Protein AF-A0A8K0W6C6-F1 (afdb_monomer_lite)

Structure (mmCIF, N/CA/C/O backbone):
data_AF-A0A8K0W6C6-F1
#
_entry.id   AF-A0A8K0W6C6-F1
#
loop_
_atom_site.group_PDB
_atom_site.id
_atom_site.type_symbol
_atom_site.label_atom_id
_atom_site.label_alt_id
_atom_site.label_comp_id
_atom_site.label_asym_id
_atom_site.label_entity_id
_atom_site.label_seq_id
_atom_site.pdbx_PDB_ins_code
_atom_site.Cartn_x
_atom_site.Cartn_y
_atom_site.Cartn_z
_atom_site.occupancy
_atom_site.B_iso_or_equiv
_atom_site.auth_seq_id
_atom_site.auth_comp_id
_atom_site.auth_asym_id
_atom_site.auth_atom_id
_atom_site.pdbx_PDB_model_num
ATOM 1 N N . LEU A 1 1 ? 17.032 -4.188 -2.901 1.00 76.31 1 LEU A N 1
ATOM 2 C CA . LEU A 1 1 ? 16.049 -5.204 -3.343 1.00 76.31 1 LEU A CA 1
ATOM 3 C C . LEU A 1 1 ? 16.733 -6.107 -4.350 1.00 76.31 1 LEU A C 1
ATOM 5 O O . LEU A 1 1 ? 17.349 -5.587 -5.276 1.00 76.31 1 LEU A O 1
ATOM 9 N N . SER A 1 2 ? 16.669 -7.422 -4.155 1.00 91.81 2 SER A N 1
ATOM 10 C CA . SER A 1 2 ? 17.130 -8.380 -5.162 1.00 91.81 2 SER A CA 1
ATOM 11 C C . SER A 1 2 ? 16.199 -8.373 -6.384 1.00 91.81 2 SER A C 1
ATOM 13 O O . SER A 1 2 ? 15.081 -7.851 -6.332 1.00 91.81 2 SER A O 1
ATOM 15 N N . LYS A 1 3 ? 16.618 -8.999 -7.491 1.00 92.38 3 LYS A N 1
ATOM 16 C CA . LYS A 1 3 ? 15.754 -9.185 -8.672 1.00 92.38 3 LYS A CA 1
ATOM 17 C C . LYS A 1 3 ? 14.463 -9.939 -8.323 1.00 92.38 3 LYS A C 1
ATOM 19 O O . LYS A 1 3 ? 13.395 -9.569 -8.804 1.00 92.38 3 LYS A O 1
ATOM 24 N N . ALA A 1 4 ? 14.555 -10.957 -7.466 1.00 93.44 4 ALA A N 1
ATOM 25 C CA . ALA A 1 4 ? 13.397 -11.718 -7.003 1.00 93.44 4 ALA A CA 1
ATOM 26 C C . ALA A 1 4 ? 12.423 -10.842 -6.199 1.00 93.44 4 ALA A C 1
ATOM 28 O O . ALA A 1 4 ? 11.211 -10.934 -6.391 1.00 93.44 4 ALA A O 1
ATOM 29 N N . ASP A 1 5 ? 12.936 -9.931 -5.366 1.00 91.69 5 ASP A N 1
ATOM 30 C CA . ASP A 1 5 ? 12.092 -8.992 -4.618 1.00 91.69 5 ASP A CA 1
ATOM 31 C C . ASP A 1 5 ? 11.356 -8.027 -5.543 1.00 91.69 5 ASP A C 1
ATOM 33 O O . ASP A 1 5 ? 10.168 -7.781 -5.354 1.00 91.69 5 ASP A O 1
ATOM 37 N N . LEU A 1 6 ? 12.030 -7.512 -6.575 1.00 94.75 6 LEU A N 1
ATOM 38 C CA . LEU A 1 6 ? 11.395 -6.625 -7.551 1.00 94.75 6 LEU A CA 1
ATOM 39 C C . LEU A 1 6 ? 10.283 -7.337 -8.330 1.00 94.75 6 LEU A C 1
ATOM 41 O O . LEU A 1 6 ? 9.237 -6.737 -8.568 1.00 94.75 6 LEU A O 1
ATOM 45 N N . ILE A 1 7 ? 10.468 -8.614 -8.687 1.00 95.75 7 ILE A N 1
ATOM 46 C CA . ILE A 1 7 ? 9.411 -9.429 -9.308 1.00 95.75 7 ILE A CA 1
ATOM 47 C C . ILE A 1 7 ? 8.217 -9.551 -8.359 1.00 95.75 7 ILE A C 1
ATOM 49 O O . ILE A 1 7 ? 7.092 -9.253 -8.759 1.00 95.75 7 ILE A O 1
ATOM 53 N N . ARG A 1 8 ? 8.458 -9.912 -7.093 1.00 94.56 8 ARG A N 1
ATOM 54 C CA . ARG A 1 8 ? 7.395 -10.032 -6.085 1.00 94.56 8 ARG A CA 1
ATOM 55 C C . ARG A 1 8 ? 6.629 -8.727 -5.899 1.00 94.56 8 ARG A C 1
ATOM 57 O O . ARG A 1 8 ? 5.405 -8.741 -5.914 1.00 94.56 8 ARG A O 1
ATOM 64 N N . VAL A 1 9 ? 7.321 -7.594 -5.790 1.00 95.38 9 VAL A N 1
ATOM 65 C CA . VAL A 1 9 ? 6.671 -6.278 -5.664 1.00 95.38 9 VAL A CA 1
ATOM 66 C C . VAL A 1 9 ? 5.850 -5.945 -6.911 1.00 95.38 9 VAL A C 1
ATOM 68 O O . VAL A 1 9 ? 4.716 -5.483 -6.789 1.00 95.38 9 VAL A O 1
ATOM 71 N N . ASN A 1 10 ? 6.381 -6.224 -8.107 1.00 97.56 10 ASN A N 1
ATOM 72 C CA . ASN A 1 10 ? 5.676 -5.956 -9.359 1.00 97.56 10 ASN A CA 1
ATOM 73 C C . ASN A 1 10 ? 4.388 -6.779 -9.520 1.00 97.56 10 ASN A C 1
ATOM 75 O O . ASN A 1 10 ? 3.473 -6.316 -10.199 1.00 97.56 10 ASN A O 1
ATOM 79 N N . VAL A 1 11 ? 4.307 -7.954 -8.891 1.00 96.88 11 VAL A N 1
ATOM 80 C CA . VAL A 1 11 ? 3.117 -8.820 -8.883 1.00 96.88 11 VAL A CA 1
ATOM 81 C C . VAL A 1 11 ? 2.161 -8.458 -7.744 1.00 96.88 11 VAL A C 1
ATOM 83 O O . VAL A 1 11 ? 0.969 -8.261 -7.973 1.00 96.88 11 VAL A O 1
ATOM 86 N N . ASN A 1 12 ? 2.674 -8.330 -6.521 1.00 95.75 12 ASN A N 1
ATOM 87 C CA . ASN A 1 12 ? 1.844 -8.243 -5.320 1.00 95.75 12 ASN A CA 1
ATOM 88 C C . ASN A 1 12 ? 1.174 -6.880 -5.147 1.00 95.75 12 ASN A C 1
ATOM 90 O O . ASN A 1 12 ? 0.049 -6.820 -4.664 1.00 95.75 12 ASN A O 1
ATOM 94 N N . VAL A 1 13 ? 1.822 -5.782 -5.547 1.00 97.19 13 VAL A N 1
ATOM 95 C CA . VAL A 1 13 ? 1.235 -4.440 -5.393 1.00 97.19 13 VAL A CA 1
ATOM 96 C C . VAL A 1 13 ? -0.013 -4.258 -6.264 1.00 97.19 13 VAL A C 1
ATOM 98 O O . VAL A 1 13 ? -1.026 -3.820 -5.725 1.00 97.19 13 VAL A O 1
ATOM 101 N N . PRO A 1 14 ? -0.025 -4.640 -7.559 1.00 98.19 14 PRO A N 1
ATOM 102 C CA . PRO A 1 14 ? -1.261 -4.636 -8.342 1.00 98.19 14 PRO A CA 1
ATOM 103 C C . PRO A 1 14 ? -2.390 -5.484 -7.745 1.00 98.19 14 PRO A C 1
ATOM 105 O O . PRO A 1 14 ? -3.545 -5.069 -7.809 1.00 98.19 14 PRO A O 1
ATOM 108 N N . ILE A 1 15 ? -2.070 -6.642 -7.153 1.00 97.06 15 ILE A N 1
ATOM 109 C CA . ILE A 1 15 ? -3.055 -7.505 -6.480 1.00 97.06 15 ILE A CA 1
ATOM 110 C C . ILE A 1 15 ? -3.618 -6.801 -5.239 1.00 97.06 15 ILE A C 1
ATOM 112 O O . ILE A 1 15 ? -4.833 -6.685 -5.100 1.00 97.06 15 ILE A O 1
ATOM 116 N N . ALA A 1 16 ? -2.751 -6.265 -4.377 1.00 96.62 16 ALA A N 1
ATOM 117 C CA . ALA A 1 16 ? -3.158 -5.535 -3.179 1.00 96.62 16 ALA A CA 1
ATOM 118 C C . ALA A 1 16 ? -3.990 -4.283 -3.511 1.00 96.62 16 ALA A C 1
ATOM 120 O O . ALA A 1 16 ? -4.950 -3.972 -2.807 1.00 96.62 16 ALA A O 1
ATOM 121 N N . ALA A 1 17 ? -3.686 -3.601 -4.620 1.00 98.12 17 ALA A N 1
ATOM 122 C CA . ALA A 1 17 ? -4.492 -2.485 -5.105 1.00 98.12 17 ALA A CA 1
ATOM 123 C C . ALA A 1 17 ? -5.936 -2.912 -5.427 1.00 98.12 17 ALA A C 1
ATOM 125 O O . ALA A 1 17 ? -6.867 -2.164 -5.131 1.00 98.12 17 ALA A O 1
ATOM 126 N N . GLN A 1 18 ? -6.149 -4.127 -5.955 1.00 97.81 18 GLN A N 1
ATOM 127 C CA . GLN A 1 18 ? -7.505 -4.652 -6.161 1.00 97.81 18 GLN A CA 1
ATOM 128 C C . GLN A 1 18 ? -8.233 -4.892 -4.835 1.00 97.81 18 GLN A C 1
ATOM 130 O O . GLN A 1 18 ? -9.428 -4.619 -4.745 1.00 97.81 18 GLN A O 1
ATOM 135 N N . TRP A 1 19 ? -7.535 -5.342 -3.787 1.00 95.38 19 TRP A N 1
ATOM 136 C CA . TRP A 1 19 ? -8.147 -5.500 -2.464 1.00 95.38 19 TRP A CA 1
ATOM 137 C C . TRP A 1 19 ? -8.654 -4.168 -1.921 1.00 95.38 19 TRP A C 1
ATOM 139 O O . TRP A 1 19 ? -9.793 -4.093 -1.478 1.00 95.38 19 TRP A O 1
ATOM 149 N N . ILE A 1 20 ? -7.858 -3.099 -2.019 1.00 96.81 20 ILE A N 1
ATOM 150 C CA . ILE A 1 20 ? -8.306 -1.768 -1.589 1.00 96.81 20 ILE A CA 1
ATOM 151 C C . ILE A 1 20 ? -9.458 -1.267 -2.459 1.00 96.81 20 ILE A C 1
ATOM 153 O O . ILE A 1 20 ? -10.450 -0.775 -1.925 1.00 96.81 20 ILE A O 1
ATOM 157 N N . ARG A 1 21 ? -9.375 -1.440 -3.783 1.00 96.81 21 ARG A N 1
ATOM 158 C CA . ARG A 1 21 ? -10.429 -1.008 -4.710 1.00 96.81 21 ARG A CA 1
ATOM 159 C C . ARG A 1 21 ? -11.780 -1.662 -4.417 1.00 96.81 21 ARG A C 1
ATOM 161 O O . ARG A 1 21 ? -12.798 -0.985 -4.495 1.00 96.81 21 ARG A O 1
ATOM 168 N N . HIS A 1 22 ? -11.796 -2.964 -4.142 1.00 96.62 22 HIS A N 1
ATOM 169 C CA . HIS A 1 22 ? -13.040 -3.735 -4.055 1.00 96.62 22 HIS A CA 1
ATOM 170 C C . HIS A 1 22 ? -13.506 -4.002 -2.624 1.00 96.62 22 HIS A C 1
ATOM 172 O O . HIS A 1 22 ? -14.699 -4.163 -2.396 1.00 96.62 22 HIS A O 1
ATOM 178 N N . ALA A 1 23 ? -12.582 -4.048 -1.668 1.00 93.81 23 ALA A N 1
ATOM 179 C CA . ALA A 1 23 ? -12.852 -4.427 -0.287 1.00 93.81 23 ALA A CA 1
ATOM 180 C C . ALA A 1 23 ? -12.255 -3.447 0.733 1.00 93.81 23 ALA A C 1
ATOM 182 O O . ALA A 1 23 ? -12.334 -3.708 1.928 1.00 93.81 23 ALA A O 1
ATOM 183 N N . GLY A 1 24 ? -11.679 -2.316 0.307 1.00 93.56 24 GLY A N 1
ATOM 184 C CA . GLY A 1 24 ? -10.991 -1.389 1.208 1.00 93.56 24 GLY A CA 1
ATOM 185 C C . GLY A 1 24 ? -11.870 -0.877 2.352 1.00 93.56 24 GLY A C 1
ATOM 186 O O . GLY A 1 24 ? -11.415 -0.869 3.488 1.00 93.56 24 GLY A O 1
ATOM 187 N N . LEU A 1 25 ? -13.131 -0.522 2.075 1.00 92.06 25 LEU A N 1
ATOM 188 C CA . LEU A 1 25 ? -14.106 -0.108 3.099 1.00 92.06 25 LEU A CA 1
ATOM 189 C C . LEU A 1 25 ? -14.445 -1.239 4.078 1.00 92.06 25 LEU A C 1
ATOM 191 O O . LEU A 1 25 ? -14.545 -1.008 5.276 1.00 92.06 25 LEU A O 1
ATOM 195 N N . VAL A 1 26 ? -14.595 -2.469 3.577 1.00 91.38 26 VAL A N 1
ATOM 196 C CA . VAL A 1 26 ? -14.868 -3.648 4.418 1.00 91.38 26 VAL A CA 1
ATOM 197 C C . VAL A 1 26 ? -13.670 -3.947 5.318 1.00 91.38 26 VAL A C 1
ATOM 199 O O . VAL A 1 26 ? -13.846 -4.231 6.496 1.00 91.38 26 VAL A O 1
ATOM 202 N N . ILE A 1 27 ? -12.452 -3.839 4.779 1.00 89.94 27 ILE A N 1
ATOM 203 C CA . ILE A 1 27 ? -11.207 -3.995 5.538 1.00 89.94 27 ILE A CA 1
ATOM 204 C C . ILE A 1 27 ? -11.090 -2.900 6.604 1.00 89.94 27 ILE A C 1
ATOM 206 O O . ILE A 1 27 ? -10.725 -3.206 7.732 1.00 89.94 27 ILE A O 1
ATOM 210 N N . TRP A 1 28 ? -11.400 -1.647 6.257 1.00 90.94 28 TRP A N 1
ATOM 211 C CA . TRP A 1 28 ? -11.314 -0.496 7.160 1.00 90.94 28 TRP A CA 1
ATOM 212 C C . TRP A 1 28 ? -12.274 -0.592 8.348 1.00 90.94 28 TRP A C 1
ATOM 214 O O . TRP A 1 28 ? -11.881 -0.329 9.478 1.00 90.94 28 TRP A O 1
ATOM 224 N N . ASN A 1 29 ? -13.504 -1.038 8.099 1.00 88.31 29 ASN A N 1
ATOM 225 C CA . ASN A 1 29 ? -14.533 -1.215 9.126 1.00 88.31 29 ASN A CA 1
ATOM 226 C C . ASN A 1 29 ? -14.483 -2.598 9.797 1.00 88.31 29 ASN A C 1
ATOM 228 O O . ASN A 1 29 ? -15.421 -2.989 10.489 1.00 88.31 29 ASN A O 1
ATOM 232 N N . SER A 1 30 ? -13.432 -3.386 9.555 1.00 82.69 30 SER A N 1
ATOM 233 C CA . SER A 1 30 ? -13.334 -4.736 10.101 1.00 82.69 30 SER A CA 1
ATOM 234 C C . SER A 1 30 ? -13.019 -4.691 11.594 1.00 82.69 30 SER A C 1
ATOM 236 O O . SER A 1 30 ? -11.870 -4.498 11.984 1.00 82.69 30 SER A O 1
ATOM 238 N N . GLU A 1 31 ? -14.016 -4.995 12.422 1.00 66.44 31 GLU A N 1
ATOM 239 C CA . GLU A 1 31 ? -13.831 -5.337 13.843 1.00 66.44 31 GLU A CA 1
ATOM 240 C C . GLU A 1 31 ? -13.407 -6.805 14.046 1.00 66.44 31 GLU A C 1
ATOM 242 O O . GLU A 1 31 ? -13.157 -7.245 15.166 1.00 66.44 31 GLU A O 1
ATOM 247 N N . ALA A 1 32 ? -13.341 -7.587 12.964 1.00 61.28 32 ALA A N 1
ATOM 248 C CA . ALA A 1 32 ? -13.123 -9.023 13.036 1.00 61.28 32 ALA A CA 1
ATOM 249 C C . ALA A 1 32 ? -11.656 -9.382 13.318 1.00 61.28 32 ALA A C 1
ATOM 251 O O . ALA A 1 32 ? -10.758 -9.090 12.518 1.00 61.28 32 ALA A O 1
ATOM 252 N N . ASP A 1 33 ? -11.437 -10.126 14.403 1.00 64.25 33 ASP A N 1
ATOM 253 C CA . ASP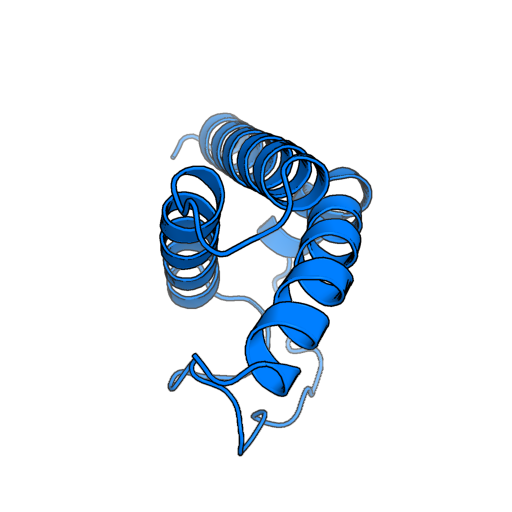 A 1 33 ? -10.296 -11.030 14.498 1.00 64.25 33 ASP A CA 1
ATOM 254 C C . ASP A 1 33 ? -10.511 -12.162 13.488 1.00 64.25 33 ASP A C 1
ATOM 256 O O . ASP A 1 33 ? -11.329 -13.063 13.674 1.00 64.25 33 ASP A O 1
ATOM 260 N N . LEU A 1 34 ? -9.801 -12.082 12.365 1.00 65.44 34 LEU A N 1
ATOM 261 C CA . LEU A 1 34 ? -9.881 -13.077 11.298 1.00 65.44 34 LEU A CA 1
ATOM 262 C C . LEU A 1 34 ? -9.138 -14.381 11.648 1.00 65.44 34 LEU A C 1
ATOM 264 O O . LEU A 1 34 ? -8.985 -15.233 10.772 1.00 65.44 34 LEU A O 1
ATOM 268 N N . GLY A 1 35 ? -8.621 -14.530 12.877 1.00 62.84 35 GLY A N 1
ATOM 269 C CA . GLY A 1 35 ? -7.839 -15.694 13.300 1.00 62.84 35 GLY A CA 1
ATOM 270 C C . GLY A 1 35 ? -6.581 -15.891 12.453 1.00 62.84 35 GLY A C 1
ATOM 271 O O . GLY A 1 35 ? -6.064 -17.002 12.333 1.00 62.84 35 GLY A O 1
ATOM 272 N N . LEU A 1 36 ? -6.115 -14.822 11.798 1.00 67.44 36 LEU A N 1
ATOM 273 C CA . LEU A 1 36 ? -4.953 -14.876 10.927 1.00 67.44 36 LEU A CA 1
ATOM 274 C C . LEU A 1 36 ? -3.715 -15.027 11.801 1.00 67.44 36 LEU A C 1
ATOM 276 O O . LEU A 1 36 ? -3.488 -14.234 12.712 1.00 67.44 36 LEU A O 1
ATOM 280 N N . SER A 1 37 ? -2.882 -16.017 11.502 1.00 66.38 37 SER A N 1
ATOM 281 C CA . SER A 1 37 ? -1.572 -16.113 12.129 1.00 66.38 37 SER A CA 1
ATOM 282 C C . SER A 1 37 ? -0.708 -14.916 11.729 1.00 66.38 37 SER A C 1
ATOM 284 O O . SER A 1 37 ? -0.833 -14.343 10.637 1.00 66.38 37 SER A O 1
ATOM 286 N N . LYS A 1 38 ? 0.192 -14.515 12.633 1.00 67.62 38 LYS A N 1
ATOM 287 C CA . LYS A 1 38 ? 1.229 -13.542 12.298 1.00 67.62 38 LYS A CA 1
ATOM 288 C C . LYS A 1 38 ? 2.047 -14.110 11.143 1.00 67.62 38 LYS A C 1
ATOM 290 O O . LYS A 1 38 ? 2.511 -15.243 11.201 1.00 67.62 38 LYS A O 1
ATOM 295 N N . TRP A 1 39 ? 2.217 -13.319 10.089 1.00 69.12 39 TRP A N 1
ATOM 296 C CA . TRP A 1 39 ? 3.103 -13.705 9.001 1.00 69.12 39 TRP A CA 1
ATOM 297 C C . TRP A 1 39 ? 4.546 -13.559 9.492 1.00 69.12 39 TRP A C 1
ATOM 299 O O . TRP A 1 39 ? 5.025 -12.435 9.641 1.00 69.12 39 TRP A O 1
ATOM 309 N N . GLU A 1 40 ? 5.217 -14.679 9.759 1.00 63.16 40 GLU A N 1
ATOM 310 C CA . GLU A 1 40 ? 6.549 -14.709 10.389 1.00 63.16 40 GLU A CA 1
ATOM 311 C C . GLU A 1 40 ? 7.623 -14.007 9.537 1.00 63.16 40 GLU A C 1
ATOM 313 O O . GLU A 1 40 ? 8.447 -13.267 10.067 1.00 63.16 40 GLU A O 1
ATOM 318 N N . ASP A 1 41 ? 7.528 -14.113 8.210 1.00 65.62 41 ASP A N 1
ATOM 319 C CA . ASP A 1 41 ? 8.455 -13.490 7.249 1.00 65.62 41 ASP A CA 1
ATOM 320 C C . ASP A 1 41 ? 8.040 -12.078 6.771 1.00 65.62 41 ASP A C 1
ATOM 322 O O . ASP A 1 41 ? 8.550 -11.557 5.772 1.00 65.62 41 ASP A O 1
ATOM 326 N N . GLY A 1 42 ? 7.062 -11.449 7.428 1.00 75.12 42 GLY A N 1
ATOM 327 C CA . GLY A 1 42 ? 6.550 -10.133 7.047 1.00 75.12 42 GLY A CA 1
ATOM 328 C C . GLY A 1 42 ? 7.407 -8.967 7.556 1.00 75.12 42 GLY A C 1
ATOM 329 O O . GLY A 1 42 ? 7.950 -8.993 8.654 1.00 75.12 42 GLY A O 1
ATOM 330 N N . VAL A 1 43 ? 7.462 -7.861 6.802 1.00 86.44 43 VAL A N 1
ATOM 331 C CA . VA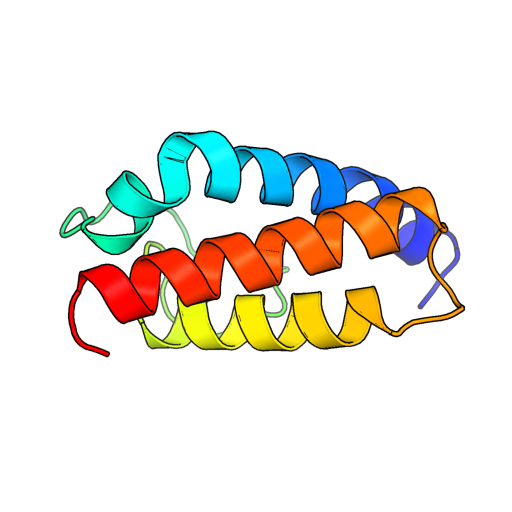L A 1 43 ? 8.066 -6.599 7.295 1.00 86.44 43 VAL A CA 1
ATOM 332 C C . VAL A 1 43 ? 7.180 -5.860 8.308 1.00 86.44 43 VAL A C 1
ATOM 334 O O . VAL A 1 43 ? 7.641 -4.936 8.972 1.00 86.44 43 VAL A O 1
ATOM 337 N N . TRP A 1 44 ? 5.910 -6.252 8.430 1.00 88.38 44 TRP A N 1
ATOM 338 C CA . TRP A 1 44 ? 5.008 -5.759 9.467 1.00 88.38 44 TRP A CA 1
ATOM 339 C C . TRP A 1 44 ? 5.239 -6.538 10.764 1.00 88.38 44 TRP A C 1
ATOM 341 O O . TRP A 1 44 ? 5.077 -7.753 10.783 1.00 88.38 44 TRP A O 1
ATOM 351 N N . GLN A 1 45 ? 5.601 -5.834 11.839 1.00 86.69 45 GLN A N 1
ATOM 352 C CA . GLN A 1 45 ? 5.979 -6.453 13.117 1.00 86.69 45 GLN A CA 1
ATOM 353 C C . GLN A 1 45 ? 4.866 -6.460 14.174 1.00 86.69 45 GLN A C 1
ATOM 355 O O . GLN A 1 45 ? 5.021 -7.138 15.190 1.00 86.69 45 GLN A O 1
ATOM 360 N N . GLY A 1 46 ? 3.767 -5.733 13.946 1.00 84.38 46 GLY A N 1
ATOM 361 C CA . GLY A 1 46 ? 2.607 -5.724 14.840 1.00 84.38 46 GLY A CA 1
ATOM 362 C C . GLY A 1 46 ? 1.711 -6.953 14.676 1.00 84.38 46 GLY A C 1
ATOM 363 O O . GLY A 1 46 ? 2.071 -7.919 13.997 1.00 84.38 46 GLY A O 1
ATOM 364 N N . ASP A 1 47 ? 0.526 -6.888 15.278 1.00 82.81 47 ASP A N 1
ATOM 365 C CA . ASP A 1 47 ? -0.421 -8.003 15.295 1.00 82.81 47 ASP A CA 1
ATOM 366 C C . ASP A 1 47 ? -0.985 -8.332 13.908 1.00 82.81 47 ASP A C 1
ATOM 368 O O . ASP A 1 47 ? -0.962 -7.521 12.966 1.00 82.81 47 ASP A O 1
ATOM 372 N N . ALA A 1 48 ? -1.466 -9.568 13.783 1.00 79.69 48 ALA A N 1
ATOM 373 C CA . ALA A 1 48 ? -2.211 -10.018 12.621 1.00 79.69 48 ALA A CA 1
ATOM 374 C C . ALA A 1 48 ? -3.595 -9.340 12.550 1.00 79.69 48 ALA A C 1
ATOM 376 O O . ALA A 1 48 ? -3.995 -8.607 13.446 1.00 79.69 48 ALA A O 1
ATOM 377 N N . GLY A 1 49 ? -4.316 -9.541 11.445 1.00 81.00 49 GLY A N 1
ATOM 378 C CA . GLY A 1 49 ? -5.588 -8.848 11.211 1.00 81.00 49 GLY A CA 1
ATOM 379 C C . GLY A 1 49 ? -5.445 -7.364 10.851 1.00 81.00 49 GLY A C 1
ATOM 380 O O . GLY A 1 49 ? -4.350 -6.885 10.522 1.00 81.00 49 GLY A O 1
ATOM 381 N N . PHE A 1 50 ? -6.579 -6.662 10.830 1.00 86.44 50 PHE A N 1
ATOM 382 C CA . PHE A 1 50 ? -6.647 -5.228 10.558 1.00 86.44 50 PHE A CA 1
ATOM 383 C C . PHE A 1 50 ? -6.330 -4.417 11.819 1.00 86.44 50 PHE A C 1
ATOM 385 O O . PHE 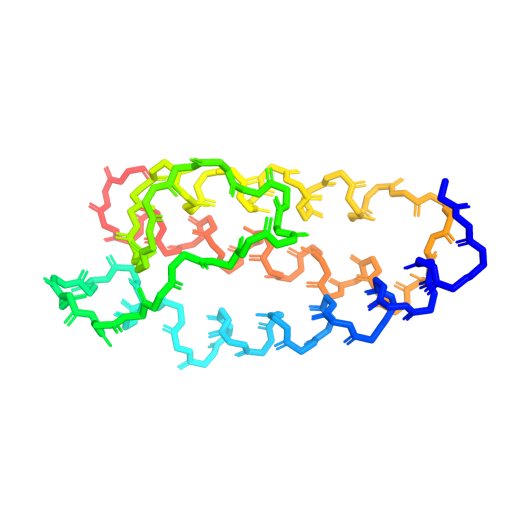A 1 50 ? -6.734 -4.754 12.924 1.00 86.44 50 PHE A O 1
ATOM 392 N N . SER A 1 51 ? -5.602 -3.320 11.637 1.00 87.25 51 SER A N 1
ATOM 393 C CA . SER A 1 51 ? -5.484 -2.247 12.620 1.00 87.25 51 SER A CA 1
ATOM 394 C C . SER A 1 51 ? -5.142 -0.954 11.893 1.00 87.25 51 SER A C 1
ATOM 396 O O . SER A 1 51 ? -4.489 -0.981 10.842 1.00 87.25 51 SER A O 1
ATOM 398 N N . PHE A 1 52 ? -5.501 0.195 12.469 1.00 89.62 52 PHE A N 1
ATOM 399 C CA . PHE A 1 52 ? -5.130 1.495 11.901 1.00 89.62 52 PHE A CA 1
ATOM 400 C C . PHE A 1 52 ? -3.612 1.653 11.747 1.00 89.62 52 PHE A C 1
ATOM 402 O O . PHE A 1 52 ? -3.140 2.220 10.762 1.00 89.62 52 PHE A O 1
ATOM 409 N N . SER A 1 53 ? -2.829 1.103 12.679 1.00 90.81 53 SER A N 1
ATOM 410 C CA . SER A 1 53 ? -1.365 1.10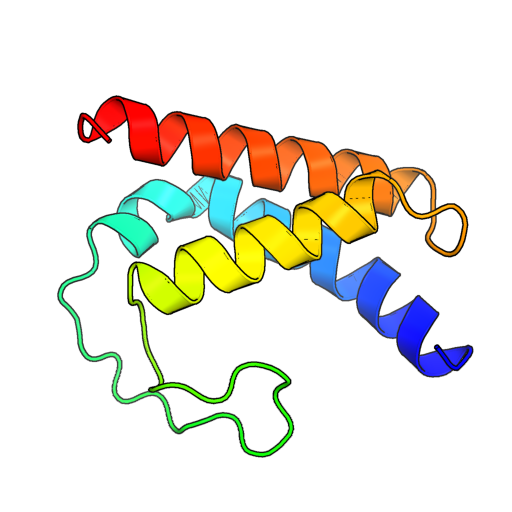0 12.597 1.00 90.81 53 SER A CA 1
ATOM 411 C C . SER A 1 53 ? -0.867 0.286 11.402 1.00 90.81 53 SER A C 1
ATOM 413 O O . SER A 1 53 ? -0.009 0.761 10.654 1.00 90.81 53 SER A O 1
ATOM 415 N N . ARG A 1 54 ? -1.439 -0.904 11.165 1.00 90.88 54 ARG A N 1
ATOM 416 C CA . ARG A 1 54 ? -1.098 -1.740 10.005 1.00 90.88 54 ARG A CA 1
ATOM 417 C C . ARG A 1 54 ? -1.514 -1.074 8.696 1.00 90.88 54 ARG A C 1
ATOM 419 O O . ARG A 1 54 ? -0.748 -1.091 7.734 1.00 90.88 54 ARG A O 1
ATOM 426 N N . TRP A 1 55 ? -2.689 -0.451 8.661 1.00 93.06 55 TRP A N 1
ATOM 427 C CA . TRP A 1 55 ? -3.164 0.310 7.508 1.00 93.06 55 TRP A CA 1
ATOM 428 C C . TRP A 1 55 ? -2.215 1.459 7.153 1.00 93.06 55 TRP A C 1
ATOM 430 O O . TRP A 1 55 ? -1.721 1.526 6.026 1.00 93.06 55 TRP A O 1
ATOM 440 N N . LYS A 1 56 ? -1.880 2.315 8.129 1.00 94.31 56 LYS A N 1
ATOM 441 C CA . LYS A 1 56 ? -0.941 3.436 7.952 1.00 94.31 56 LYS A CA 1
ATOM 442 C C . LYS A 1 56 ? 0.440 2.957 7.508 1.00 94.31 56 LYS A C 1
ATOM 444 O O . LYS A 1 56 ? 1.033 3.549 6.605 1.00 94.31 56 LYS A O 1
ATOM 449 N N . PHE A 1 57 ? 0.930 1.865 8.096 1.00 95.38 57 PHE A N 1
ATOM 450 C CA . PHE A 1 57 ? 2.191 1.248 7.698 1.00 95.38 57 PHE A CA 1
ATOM 451 C C . PHE A 1 57 ? 2.182 0.864 6.215 1.00 95.38 57 PHE A C 1
ATOM 453 O O . PHE A 1 57 ? 3.052 1.304 5.463 1.00 95.38 57 PHE A O 1
ATOM 460 N N . TRP A 1 58 ? 1.185 0.098 5.763 1.00 95.81 58 TRP A N 1
ATOM 461 C CA . TRP A 1 58 ? 1.128 -0.333 4.365 1.00 95.81 58 TRP A CA 1
ATOM 462 C C . TRP A 1 58 ? 0.882 0.823 3.401 1.00 95.81 58 TRP A C 1
ATOM 464 O O . TRP A 1 58 ? 1.515 0.854 2.346 1.00 95.81 58 TRP A O 1
ATOM 474 N N . LYS A 1 59 ? 0.068 1.816 3.775 1.00 97.38 59 LYS A N 1
ATOM 475 C CA . LYS A 1 59 ? -0.107 3.041 2.984 1.00 97.38 59 LYS A CA 1
ATOM 476 C C . LYS A 1 59 ? 1.221 3.767 2.764 1.00 97.38 59 LYS A C 1
ATOM 478 O O . LYS A 1 59 ? 1.530 4.146 1.635 1.00 97.38 59 LYS A O 1
ATOM 483 N N . SER A 1 60 ? 2.033 3.908 3.816 1.00 97.50 60 SER A N 1
ATOM 484 C CA . SER A 1 60 ? 3.367 4.514 3.726 1.00 97.50 60 SER A CA 1
ATOM 485 C C . SER A 1 60 ? 4.274 3.737 2.764 1.00 97.50 60 SER A C 1
ATOM 487 O O . SER A 1 60 ? 4.818 4.299 1.813 1.00 97.50 60 SER A O 1
ATOM 489 N N . ARG A 1 61 ? 4.346 2.409 2.920 1.00 96.31 61 ARG A N 1
ATOM 490 C CA . ARG A 1 61 ? 5.170 1.540 2.061 1.00 96.31 61 ARG A CA 1
ATOM 491 C C . ARG A 1 61 ? 4.747 1.584 0.595 1.00 96.31 61 ARG A C 1
ATOM 493 O O . ARG A 1 61 ? 5.595 1.623 -0.293 1.00 96.31 61 ARG A O 1
ATOM 500 N N . VAL A 1 62 ? 3.447 1.590 0.318 1.00 97.06 62 VAL A N 1
ATOM 501 C CA . VAL A 1 62 ? 2.944 1.664 -1.059 1.00 97.06 62 VAL A CA 1
ATOM 502 C C . VAL A 1 62 ? 3.171 3.058 -1.655 1.00 97.06 62 VAL A C 1
ATOM 504 O O . VAL A 1 62 ? 3.490 3.162 -2.839 1.00 97.06 62 VAL A O 1
ATOM 507 N N . SER A 1 63 ? 3.137 4.119 -0.845 1.00 98.12 63 SER A N 1
ATOM 508 C CA . SER A 1 63 ? 3.532 5.470 -1.270 1.00 98.12 63 SER A CA 1
ATOM 509 C C . SER A 1 63 ? 5.009 5.549 -1.688 1.00 98.12 63 SER A C 1
ATOM 511 O O . SER A 1 63 ? 5.338 6.137 -2.722 1.00 98.12 63 SER A O 1
ATOM 513 N N . GLU A 1 64 ? 5.917 4.884 -0.966 1.00 97.56 64 GLU A N 1
ATOM 514 C CA . GLU A 1 64 ? 7.323 4.762 -1.389 1.00 97.56 64 GLU A CA 1
ATOM 515 C C . GLU A 1 64 ? 7.441 4.042 -2.746 1.00 97.56 64 GLU A C 1
ATOM 517 O O . GLU A 1 64 ? 8.184 4.470 -3.635 1.00 97.56 64 GLU A O 1
ATOM 522 N N . ILE A 1 65 ? 6.662 2.973 -2.950 1.00 97.44 65 ILE A N 1
ATOM 523 C CA . ILE A 1 65 ? 6.646 2.200 -4.202 1.00 97.44 65 ILE A CA 1
ATOM 524 C C . ILE A 1 65 ? 6.115 3.037 -5.371 1.00 97.44 65 ILE A C 1
ATOM 526 O O . ILE A 1 65 ? 6.693 2.991 -6.459 1.00 97.44 65 ILE A O 1
ATOM 530 N N . ALA A 1 66 ? 5.075 3.847 -5.156 1.00 98.19 66 ALA A N 1
ATOM 531 C CA . ALA A 1 66 ? 4.511 4.754 -6.159 1.00 98.19 66 ALA A CA 1
ATOM 532 C C . ALA A 1 66 ? 5.541 5.744 -6.742 1.00 98.19 66 ALA A C 1
ATOM 534 O O . ALA A 1 66 ? 5.393 6.207 -7.881 1.00 98.19 66 ALA A O 1
ATOM 535 N N . ASN A 1 67 ? 6.603 6.034 -5.984 1.00 96.94 67 ASN A N 1
ATOM 536 C CA . ASN A 1 67 ? 7.682 6.950 -6.352 1.00 96.94 67 ASN A CA 1
ATOM 537 C C . ASN A 1 67 ? 8.988 6.236 -6.755 1.00 96.94 67 ASN A C 1
ATOM 539 O O . ASN A 1 67 ? 9.934 6.877 -7.215 1.00 96.94 67 ASN A O 1
ATOM 543 N N . SER A 1 68 ? 9.051 4.907 -6.642 1.00 96.06 68 SER A N 1
ATOM 544 C CA . SER A 1 68 ? 10.273 4.139 -6.890 1.00 96.06 68 SER A CA 1
ATOM 545 C C . SER A 1 68 ? 10.532 3.885 -8.377 1.00 96.06 68 SER A C 1
ATOM 547 O O . SER A 1 68 ? 9.738 3.256 -9.079 1.00 96.06 68 SER A O 1
ATOM 549 N N . LYS A 1 69 ? 11.712 4.287 -8.864 1.00 95.69 69 LYS A N 1
ATOM 550 C CA . LYS A 1 69 ? 12.175 3.978 -10.232 1.00 95.69 69 LYS A CA 1
ATOM 551 C C . LYS A 1 69 ? 12.590 2.510 -10.422 1.00 95.69 69 LYS A C 1
ATOM 553 O O . LYS A 1 69 ? 12.823 2.103 -11.554 1.00 95.69 69 LYS A O 1
ATOM 558 N N . LEU A 1 70 ? 12.681 1.727 -9.342 1.00 95.88 70 LEU A N 1
ATOM 559 C CA . LEU A 1 70 ? 13.126 0.327 -9.381 1.00 95.88 70 LEU A CA 1
ATOM 560 C C . LEU A 1 70 ? 12.016 -0.654 -9.787 1.00 95.88 70 LEU A C 1
ATOM 562 O O . LEU A 1 70 ? 12.307 -1.778 -10.188 1.00 95.88 70 LEU A O 1
ATOM 566 N N . VAL A 1 71 ? 10.750 -0.249 -9.666 1.00 96.94 71 VAL A N 1
ATOM 567 C CA . VAL A 1 71 ? 9.583 -1.068 -10.024 1.00 96.94 71 VAL A CA 1
ATOM 568 C C . VAL A 1 71 ? 9.017 -0.654 -11.382 1.00 96.94 71 VAL A C 1
ATOM 570 O O . VAL A 1 71 ? 9.315 0.425 -11.905 1.00 96.94 71 VAL A O 1
ATOM 573 N N . SER A 1 72 ? 8.176 -1.506 -11.964 1.00 97.31 72 SER A N 1
ATOM 574 C CA . SER A 1 72 ? 7.557 -1.243 -13.261 1.00 97.31 72 SER A CA 1
ATOM 575 C C . SER A 1 72 ? 6.648 -0.005 -13.223 1.00 97.31 72 SER A C 1
ATOM 577 O O . SER A 1 72 ? 6.097 0.360 -12.181 1.00 97.31 72 SER A O 1
ATOM 579 N N . SER A 1 73 ? 6.454 0.645 -14.375 1.00 97.81 73 SER A N 1
ATOM 580 C CA . SER A 1 73 ? 5.515 1.771 -14.503 1.00 97.81 73 SER A CA 1
ATOM 581 C C . SER A 1 73 ? 4.095 1.380 -14.101 1.00 97.81 73 SER A C 1
ATOM 583 O O . SER A 1 73 ? 3.458 2.111 -13.346 1.00 97.81 73 SER A O 1
ATOM 585 N N . ARG A 1 74 ? 3.642 0.198 -14.532 1.00 97.56 74 ARG A N 1
ATOM 586 C CA . ARG A 1 74 ? 2.345 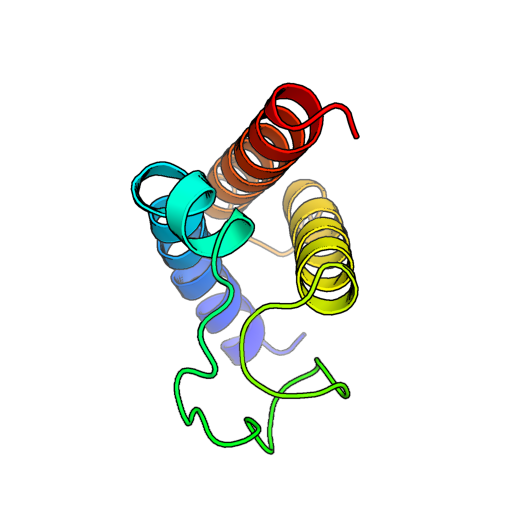-0.379 -14.165 1.00 97.56 74 ARG A CA 1
ATOM 587 C C . ARG A 1 74 ? 2.195 -0.506 -12.649 1.00 97.56 74 ARG A C 1
ATOM 589 O O . ARG A 1 74 ? 1.186 -0.088 -12.098 1.00 97.56 74 ARG A O 1
ATOM 596 N N . THR A 1 75 ? 3.211 -1.025 -11.966 1.00 98.44 75 THR A N 1
ATOM 597 C CA . THR A 1 75 ? 3.210 -1.158 -10.503 1.00 98.44 75 THR A CA 1
ATOM 598 C C . THR A 1 75 ? 3.117 0.192 -9.803 1.00 98.44 75 THR A C 1
ATOM 600 O O . THR A 1 75 ? 2.357 0.313 -8.847 1.00 98.44 75 THR A O 1
ATOM 603 N N . ARG A 1 76 ? 3.816 1.226 -10.295 1.00 98.62 76 ARG A N 1
ATOM 604 C CA . ARG A 1 76 ? 3.689 2.582 -9.734 1.00 98.62 76 ARG A CA 1
ATOM 605 C C . ARG A 1 76 ? 2.278 3.146 -9.872 1.00 98.62 76 ARG A C 1
ATOM 607 O O . ARG A 1 76 ? 1.822 3.817 -8.957 1.00 98.62 76 ARG A O 1
ATOM 614 N N . VAL A 1 77 ? 1.604 2.890 -10.995 1.00 98.50 77 VAL A N 1
ATOM 615 C CA . VAL A 1 77 ? 0.214 3.329 -11.207 1.00 98.50 77 VAL A CA 1
ATOM 616 C C . VAL A 1 77 ? -0.707 2.677 -10.179 1.00 98.50 77 VAL A C 1
ATOM 618 O O . VAL A 1 77 ? -1.348 3.395 -9.422 1.00 98.50 77 VAL A O 1
ATOM 621 N N . PHE A 1 78 ? -0.675 1.347 -10.049 1.00 98.69 78 PHE A N 1
ATOM 622 C CA . PHE A 1 78 ? -1.487 0.647 -9.046 1.00 98.69 78 PHE A CA 1
ATOM 623 C C . PHE A 1 78 ? -1.153 1.053 -7.607 1.00 98.69 78 PHE A C 1
ATOM 625 O O . PHE A 1 78 ? -2.043 1.121 -6.768 1.00 98.69 78 PHE A O 1
ATOM 632 N N . ALA A 1 79 ? 0.113 1.359 -7.314 1.00 98.69 79 ALA A N 1
ATOM 633 C CA . ALA A 1 79 ? 0.501 1.878 -6.008 1.00 98.69 79 ALA A CA 1
ATOM 634 C C . ALA A 1 79 ? -0.152 3.241 -5.709 1.00 98.69 79 ALA A C 1
ATOM 636 O O . ALA A 1 79 ? -0.630 3.453 -4.598 1.00 98.69 79 ALA A O 1
ATOM 637 N N . ARG A 1 80 ? -0.216 4.154 -6.691 1.00 98.69 80 ARG A N 1
ATOM 638 C CA . ARG A 1 80 ? -0.908 5.448 -6.533 1.00 98.69 80 ARG A CA 1
ATOM 639 C C . ARG A 1 80 ? -2.401 5.261 -6.338 1.00 98.69 80 ARG A C 1
ATOM 641 O O . ARG A 1 80 ? -2.934 5.780 -5.366 1.00 98.69 80 ARG A O 1
ATOM 648 N N . GLU A 1 81 ? -3.029 4.448 -7.184 1.00 98.31 81 GLU A N 1
ATOM 649 C CA . GLU A 1 81 ? -4.453 4.112 -7.061 1.00 98.31 81 GLU A CA 1
ATOM 650 C C . GLU A 1 81 ? -4.771 3.524 -5.679 1.00 98.31 81 GLU A C 1
ATOM 652 O O . GLU A 1 81 ? -5.770 3.878 -5.060 1.00 98.31 81 GLU A O 1
ATOM 657 N N . MET A 1 82 ? -3.895 2.660 -5.159 1.00 98.38 82 MET A N 1
ATOM 658 C CA . MET A 1 82 ? -4.041 2.089 -3.823 1.00 98.38 82 MET A CA 1
ATOM 659 C C . MET A 1 82 ? -3.943 3.164 -2.732 1.00 98.38 82 MET A C 1
ATOM 661 O O . MET A 1 82 ? -4.795 3.201 -1.850 1.00 98.38 82 MET A O 1
ATOM 665 N N . VAL A 1 83 ? -2.954 4.063 -2.788 1.00 98.50 83 VAL A N 1
ATOM 666 C CA . VAL A 1 83 ? -2.808 5.165 -1.814 1.00 98.50 83 VAL A CA 1
ATOM 667 C C . VAL A 1 83 ? -3.999 6.124 -1.864 1.00 98.50 83 VAL A C 1
ATOM 669 O O . VAL A 1 83 ? -4.489 6.552 -0.815 1.00 98.50 83 VAL A O 1
ATOM 672 N N . GLU A 1 84 ? -4.480 6.455 -3.059 1.00 98.25 84 GLU A N 1
ATOM 673 C CA . GLU A 1 84 ? -5.660 7.297 -3.274 1.00 98.25 84 GLU A CA 1
ATOM 674 C C . GLU A 1 84 ? -6.924 6.631 -2.727 1.00 98.25 84 GLU A C 1
ATOM 676 O O . GLU A 1 84 ? -7.691 7.272 -2.004 1.00 98.25 84 GLU A O 1
ATOM 681 N N . GLY A 1 85 ? -7.101 5.333 -2.992 1.00 98.06 85 GLY A N 1
ATOM 682 C CA . GLY A 1 85 ? -8.191 4.529 -2.446 1.00 98.06 85 GLY A CA 1
ATOM 683 C C . GLY A 1 85 ? -8.171 4.515 -0.921 1.00 98.06 85 GLY A C 1
ATOM 684 O O . GLY A 1 85 ? -9.171 4.847 -0.292 1.00 98.06 85 GLY A O 1
ATOM 685 N N . MET A 1 86 ? -7.009 4.241 -0.320 1.00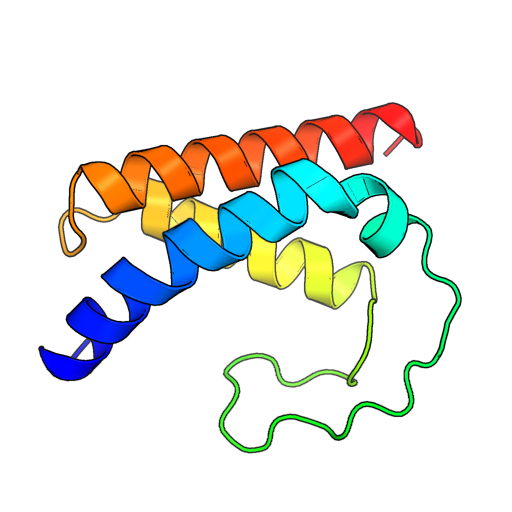 97.69 86 MET A N 1
ATOM 686 C CA . MET A 1 86 ? -6.855 4.253 1.137 1.00 97.69 86 MET A CA 1
ATOM 687 C C . MET A 1 86 ? -7.150 5.636 1.739 1.00 97.69 86 MET A C 1
ATOM 689 O O . MET A 1 86 ? -7.847 5.738 2.741 1.00 97.69 86 MET A O 1
ATOM 693 N N . THR A 1 87 ? -6.670 6.710 1.105 1.00 97.44 87 THR A N 1
ATOM 694 C CA . THR A 1 87 ? -6.931 8.094 1.549 1.00 97.44 87 THR A CA 1
ATOM 695 C C . THR A 1 87 ? -8.407 8.465 1.444 1.00 97.44 87 THR A C 1
ATOM 697 O O . THR A 1 87 ? -8.929 9.185 2.287 1.00 97.44 87 THR A O 1
ATOM 700 N N . SER A 1 88 ? -9.083 8.003 0.396 1.00 96.69 88 SER A N 1
ATOM 701 C CA . SER A 1 88 ? -10.509 8.268 0.203 1.00 96.69 88 SER A CA 1
ATOM 702 C C . SER A 1 88 ? -11.354 7.584 1.274 1.00 96.69 88 SER A C 1
ATOM 704 O O . SER A 1 88 ? -12.334 8.163 1.724 1.00 96.69 88 SER A O 1
ATOM 706 N N . ILE A 1 89 ? -10.949 6.385 1.696 1.00 95.75 89 ILE A N 1
ATOM 707 C CA . ILE A 1 89 ? -11.609 5.624 2.759 1.00 95.75 89 ILE A CA 1
ATOM 708 C C . ILE A 1 89 ? -11.440 6.320 4.112 1.00 95.75 89 ILE A C 1
ATOM 710 O O . ILE A 1 89 ? -12.436 6.559 4.783 1.00 95.75 89 ILE A O 1
ATOM 714 N N . GLU A 1 90 ? -10.216 6.729 4.462 1.00 94.56 90 GLU A N 1
ATOM 715 C CA . GLU A 1 90 ? -9.940 7.484 5.699 1.00 94.56 90 GLU A CA 1
ATOM 716 C C . GLU A 1 90 ? -10.830 8.734 5.811 1.00 94.56 90 GLU A C 1
ATOM 718 O O . GLU A 1 90 ? -11.500 8.941 6.820 1.00 94.56 90 GLU A O 1
ATOM 723 N N . LYS A 1 91 ? -10.931 9.507 4.719 1.00 92.19 91 LYS A N 1
ATOM 724 C CA . LYS A 1 91 ? -11.745 10.730 4.676 1.00 92.19 91 LYS A CA 1
ATOM 725 C C . LYS A 1 91 ? -13.243 10.479 4.827 1.00 92.19 91 LYS A C 1
ATOM 727 O O . LYS A 1 91 ? -13.941 11.337 5.359 1.00 92.19 91 LYS A O 1
ATOM 732 N N . GLN A 1 92 ? -13.752 9.356 4.316 1.00 86.25 92 GLN A N 1
ATOM 733 C CA . GLN A 1 92 ? -15.172 9.002 4.448 1.00 86.25 92 GLN A CA 1
ATOM 734 C C . GLN A 1 92 ? -15.549 8.701 5.902 1.00 86.25 92 GLN A C 1
ATOM 736 O O . GLN A 1 92 ? -16.686 8.955 6.287 1.00 86.25 92 GLN A O 1
ATOM 741 N N . ASP A 1 93 ? -14.593 8.222 6.696 1.00 77.56 93 ASP A N 1
ATOM 742 C CA . ASP A 1 93 ? -14.758 7.921 8.121 1.00 77.56 93 ASP A CA 1
ATOM 743 C C . ASP A 1 93 ? -14.460 9.130 9.037 1.00 77.56 93 ASP A C 1
ATOM 745 O O . ASP A 1 93 ? -14.569 9.051 10.257 1.00 77.56 93 ASP A O 1
ATOM 749 N N . GLY A 1 94 ? -14.101 10.284 8.457 1.00 60.19 94 GLY A N 1
ATOM 750 C CA . GLY A 1 94 ? -13.820 11.520 9.195 1.00 60.19 94 GLY A CA 1
ATOM 751 C C . GLY A 1 94 ? -12.396 11.641 9.755 1.00 60.19 94 GLY A C 1
ATOM 752 O O . GLY A 1 94 ? -12.179 12.470 10.643 1.00 60.19 94 GLY A O 1
ATOM 753 N N . LEU A 1 95 ? -11.438 10.854 9.243 1.00 53.44 95 LEU A N 1
ATOM 754 C CA . LEU A 1 95 ? -10.008 10.887 9.595 1.00 53.44 95 LEU A CA 1
ATOM 755 C C . LEU A 1 95 ? -9.120 11.519 8.509 1.00 53.44 95 LEU A C 1
ATOM 757 O O . LEU A 1 95 ? -9.435 11.417 7.300 1.00 53.44 95 LEU A O 1
#

Sequence (95 aa):
LSKADLIRVNVNVPIAAQWIRHAGLVIWNSEADLGLSKWEDGVWQGDAGFSFSRWKFWKSRVSEIANSKLVSSRTRVFAREMVEGMTSIEKQDGL

pLDDT: mean 89.54, std 11.51, range [53.44, 98.69]

Secondary structure (DSSP, 8-state):
--HHHHHHHHHHHHHHHHHHHHHHHHHHT------PPP-TT-S--S-SS--HHHHHHHHHHHHHHHH-TTS-HHHHHHHHHHHHHHHHHHHHTT-

Radius of gyration: 13.55 Å; chains: 1; bounding box: 32×28×30 Å

Organism: NCBI:txid61284

Foldseek 3Di:
DDPVVLVVLQPVLLVVLVCLVPCVLVLVPDPDPPVDDDPPPDPDPDDDGDDPVVLVVVLVVLVVVLVDPSHDPVSNVSSVSSNVSSVVSVVVVPD

InterPro domains:
  IPR022085 Oxopyrrolidines biosynthesis cluster protein G [PF12311] (9-61)
  IPR053204 Oxopyrrolidines Biosynthesis-associated Protein [PTHR38797] (11-92)